Protein AF-A0A4Q2E1M5-F1 (afdb_monomer)

Radius of gyration: 21.63 Å; Cα contacts (8 Å, |Δi|>4): 68; chains: 1; bounding box: 74×36×40 Å

Structure (mmCIF, N/CA/C/O backbone):
data_AF-A0A4Q2E1M5-F1
#
_entry.id   AF-A0A4Q2E1M5-F1
#
loop_
_atom_site.group_PDB
_atom_site.id
_atom_site.type_symbol
_atom_site.label_atom_id
_atom_site.label_alt_id
_atom_site.label_comp_id
_atom_site.label_asym_id
_atom_site.label_entity_id
_atom_site.label_seq_id
_atom_site.pdbx_PDB_ins_code
_atom_site.Cartn_x
_atom_site.Cartn_y
_atom_site.Cartn_z
_atom_site.occupancy
_atom_site.B_iso_or_equiv
_atom_site.auth_seq_id
_atom_site.auth_comp_id
_atom_site.auth_asym_id
_atom_site.auth_atom_id
_atom_site.pdbx_PDB_model_num
ATOM 1 N N . MET A 1 1 ? 63.530 14.596 16.101 1.00 37.31 1 MET A N 1
ATOM 2 C CA . MET A 1 1 ? 62.570 15.696 15.880 1.00 37.31 1 MET A CA 1
ATOM 3 C C . MET A 1 1 ? 61.168 15.117 15.919 1.00 37.31 1 MET A C 1
ATOM 5 O O . MET A 1 1 ? 60.867 14.225 15.139 1.00 37.31 1 MET A O 1
ATOM 9 N N . GLN A 1 2 ? 60.394 15.554 16.913 1.00 37.47 2 GLN A N 1
ATOM 10 C CA . GLN A 1 2 ? 58.971 15.277 17.121 1.00 37.47 2 GLN A CA 1
ATOM 11 C C . GLN A 1 2 ? 58.116 15.997 16.069 1.00 37.47 2 GLN A C 1
ATOM 13 O O . GLN A 1 2 ? 58.539 17.023 15.543 1.00 37.47 2 GLN A O 1
ATOM 18 N N . GLY A 1 3 ? 56.909 15.489 15.811 1.00 36.47 3 GLY A N 1
ATOM 19 C CA . GLY A 1 3 ? 55.924 16.173 14.970 1.00 36.47 3 GLY A CA 1
ATOM 20 C C . GLY A 1 3 ? 54.727 15.306 14.587 1.00 36.47 3 GLY A C 1
ATOM 21 O O . GLY A 1 3 ? 54.402 15.191 13.415 1.00 36.47 3 GLY A O 1
ATOM 22 N N . GLN A 1 4 ? 54.106 14.650 15.568 1.00 43.75 4 GLN A N 1
ATOM 23 C CA . GLN A 1 4 ? 52.726 14.184 15.443 1.00 43.75 4 GLN A CA 1
ATOM 24 C C . GLN A 1 4 ? 51.821 15.406 15.614 1.00 43.75 4 GLN A C 1
ATOM 26 O O . GLN A 1 4 ? 51.744 15.922 16.725 1.00 43.75 4 GLN A O 1
ATOM 31 N N . SER A 1 5 ? 51.142 15.858 14.561 1.00 48.38 5 SER A N 1
ATOM 32 C CA . SER A 1 5 ? 49.926 16.664 14.704 1.00 48.38 5 SER A CA 1
ATOM 33 C C . SER A 1 5 ? 49.151 16.742 13.387 1.00 48.38 5 SER A C 1
ATOM 35 O O . SER A 1 5 ? 49.623 17.312 12.409 1.00 48.38 5 SER A O 1
ATOM 37 N N . GLU A 1 6 ? 47.925 16.223 13.465 1.00 43.22 6 GLU A N 1
ATOM 38 C CA . GLU A 1 6 ? 46.716 16.743 12.820 1.00 43.22 6 GLU A CA 1
ATOM 39 C C . GLU A 1 6 ? 46.214 16.109 11.505 1.00 43.22 6 GLU A C 1
ATOM 41 O O . GLU A 1 6 ? 46.888 16.019 10.486 1.00 43.22 6 GLU A O 1
ATOM 46 N N . PHE A 1 7 ? 44.928 15.732 11.579 1.00 36.28 7 PHE A N 1
ATOM 47 C CA . PHE A 1 7 ? 43.983 15.384 10.509 1.00 36.28 7 PHE A CA 1
ATOM 48 C C . PHE A 1 7 ? 43.875 13.942 9.988 1.00 36.28 7 PHE A C 1
ATOM 50 O O . PHE A 1 7 ? 43.486 13.729 8.844 1.00 36.28 7 PHE A O 1
ATOM 57 N N . PHE A 1 8 ? 44.017 12.934 10.856 1.00 34.31 8 PHE A N 1
ATOM 58 C CA . PHE A 1 8 ? 43.509 11.575 10.568 1.00 34.31 8 PHE A CA 1
ATOM 59 C C . PHE A 1 8 ? 42.132 11.239 11.177 1.00 34.31 8 PHE A C 1
ATOM 61 O O . PHE A 1 8 ? 41.817 10.077 11.429 1.00 34.31 8 PHE A O 1
ATOM 68 N N . THR A 1 9 ? 41.260 12.230 11.377 1.00 53.84 9 THR A N 1
ATOM 69 C CA . THR A 1 9 ? 39.931 12.009 11.976 1.00 53.84 9 THR A CA 1
ATOM 70 C C . THR A 1 9 ? 38.835 12.879 11.354 1.00 53.84 9 THR A C 1
ATOM 72 O O . THR A 1 9 ? 38.332 13.782 12.006 1.00 53.84 9 THR A O 1
ATOM 75 N N . GLN A 1 10 ? 38.360 12.550 10.141 1.00 36.19 10 GLN A N 1
ATOM 76 C CA . GLN A 1 10 ? 36.913 12.627 9.859 1.00 36.19 10 GLN A CA 1
ATOM 77 C C . GLN A 1 10 ? 36.457 11.770 8.661 1.00 36.19 10 GLN A C 1
ATOM 79 O O . GLN A 1 10 ? 36.506 12.168 7.506 1.00 36.19 10 GLN A O 1
ATOM 84 N N . ARG A 1 11 ? 35.969 10.572 8.998 1.00 37.47 11 ARG A N 1
ATOM 85 C CA . ARG A 1 11 ? 34.691 9.989 8.554 1.00 37.47 11 ARG A CA 1
ATOM 86 C C . ARG A 1 11 ? 34.230 10.230 7.104 1.00 37.47 11 ARG A C 1
ATOM 88 O O . ARG A 1 11 ? 33.638 11.246 6.762 1.00 37.47 11 ARG A O 1
ATOM 95 N N . SER A 1 12 ? 34.285 9.111 6.380 1.00 40.19 12 SER A N 1
ATOM 96 C CA . SER A 1 12 ? 33.209 8.564 5.543 1.00 40.19 12 SER A CA 1
ATOM 97 C C . SER A 1 12 ? 32.747 9.417 4.366 1.00 40.19 12 SER A C 1
ATOM 99 O O . SER A 1 12 ? 31.786 10.176 4.433 1.00 40.19 12 SER A O 1
ATOM 101 N N . TRP A 1 13 ? 33.397 9.146 3.243 1.00 46.59 13 TRP A N 1
ATOM 102 C CA . TRP A 1 13 ? 32.819 9.088 1.902 1.00 46.59 13 TRP A CA 1
ATOM 103 C C . TRP A 1 13 ? 31.415 8.419 1.905 1.00 46.59 13 TRP A C 1
ATOM 105 O O . TRP A 1 13 ? 3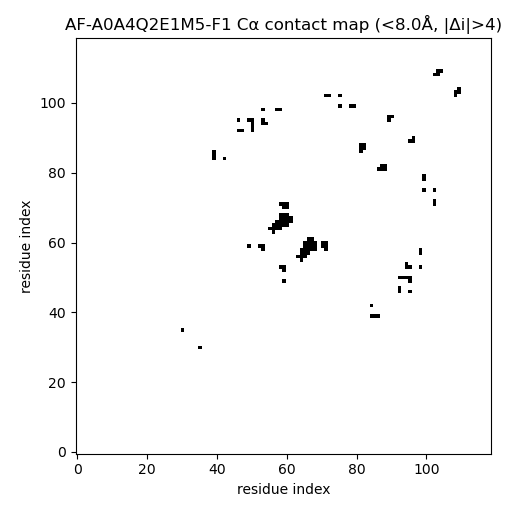1.309 7.262 2.310 1.00 46.59 13 TRP A O 1
ATOM 115 N N . PRO A 1 14 ? 30.337 9.117 1.473 1.00 50.72 14 PRO A N 1
ATOM 116 C CA . PRO A 1 14 ? 29.408 8.509 0.503 1.00 50.72 14 PRO A CA 1
ATOM 117 C C . PRO A 1 14 ? 28.884 9.495 -0.568 1.00 50.72 14 PRO A C 1
ATOM 119 O O . PRO A 1 14 ? 27.917 9.206 -1.267 1.00 50.72 14 PRO A O 1
ATOM 122 N N . ARG A 1 15 ? 29.498 10.675 -0.733 1.00 50.75 15 ARG A N 1
ATOM 123 C CA . ARG A 1 15 ? 28.997 11.723 -1.651 1.00 50.75 15 ARG A CA 1
ATOM 124 C C . ARG A 1 15 ? 29.208 11.403 -3.140 1.00 50.75 15 ARG A C 1
ATOM 126 O O . ARG A 1 15 ? 28.374 11.757 -3.965 1.00 50.75 15 ARG A O 1
ATOM 133 N N . TRP A 1 16 ? 30.283 10.692 -3.480 1.00 41.06 16 TRP A N 1
ATOM 134 C CA . TRP A 1 16 ? 30.623 10.360 -4.872 1.00 41.06 16 TRP A CA 1
ATOM 135 C C . TRP A 1 16 ? 29.788 9.212 -5.459 1.00 41.06 16 TRP A C 1
ATOM 137 O O . TRP A 1 16 ? 29.459 9.239 -6.642 1.00 41.06 16 TRP A O 1
ATOM 147 N N . LEU A 1 17 ? 29.374 8.245 -4.635 1.00 55.09 17 LEU A N 1
ATOM 148 C CA . LEU A 1 17 ? 28.528 7.129 -5.081 1.00 55.09 17 LEU A CA 1
ATOM 149 C C . LEU A 1 17 ? 27.097 7.581 -5.403 1.00 55.09 17 LEU A C 1
ATOM 151 O O . LEU A 1 17 ? 26.500 7.103 -6.363 1.00 55.09 17 LEU A O 1
ATOM 155 N N . ILE A 1 18 ? 26.574 8.554 -4.652 1.00 62.22 18 ILE A N 1
ATOM 156 C CA . ILE A 1 18 ? 25.244 9.130 -4.898 1.00 62.22 18 ILE A CA 1
ATOM 157 C C . ILE A 1 18 ? 25.233 9.946 -6.201 1.00 62.22 18 ILE A C 1
ATOM 159 O O . ILE A 1 18 ? 24.253 9.908 -6.944 1.00 62.22 18 ILE A O 1
ATOM 163 N N . TRP A 1 19 ? 26.332 10.636 -6.520 1.00 50.59 19 TRP A N 1
ATOM 164 C CA . TRP A 1 19 ? 26.454 11.407 -7.760 1.00 50.59 19 TRP A CA 1
ATOM 165 C C . TRP A 1 19 ? 26.521 10.509 -9.005 1.00 50.59 19 TRP A C 1
ATOM 167 O O . TRP A 1 19 ? 25.800 10.750 -9.972 1.00 50.59 19 TRP A O 1
ATOM 177 N N . LEU A 1 20 ? 27.300 9.421 -8.956 1.00 58.03 20 LEU A N 1
ATOM 178 C CA . LEU A 1 20 ? 27.353 8.442 -10.048 1.00 58.03 20 LEU A CA 1
ATOM 179 C C . LEU A 1 20 ? 25.990 7.765 -10.270 1.00 58.03 20 LEU A C 1
ATOM 181 O O . LEU A 1 20 ? 25.549 7.613 -11.406 1.00 58.03 20 LEU A O 1
ATOM 185 N N . TYR A 1 21 ? 25.293 7.411 -9.186 1.00 58.84 21 TYR A N 1
ATOM 186 C CA . TYR A 1 21 ? 23.971 6.786 -9.254 1.00 58.84 21 TYR A CA 1
ATOM 187 C C . TYR A 1 21 ? 22.926 7.691 -9.924 1.00 58.84 21 TYR A C 1
ATOM 189 O O . TYR A 1 21 ? 22.196 7.241 -10.805 1.00 58.84 21 TYR A O 1
ATOM 197 N N . LEU A 1 22 ? 22.881 8.979 -9.566 1.00 56.00 22 LEU A N 1
ATOM 198 C CA . LEU A 1 22 ? 21.956 9.938 -10.182 1.00 56.00 22 LEU A CA 1
ATOM 199 C C . LEU A 1 22 ? 22.267 10.192 -11.666 1.00 56.00 22 LEU A C 1
ATOM 201 O O . LEU A 1 22 ? 21.340 10.405 -12.447 1.00 56.00 22 LEU A O 1
ATOM 205 N N . HIS A 1 23 ? 23.543 10.144 -12.061 1.00 56.62 23 HIS A N 1
ATOM 206 C CA . HIS A 1 23 ? 23.966 10.307 -13.452 1.00 56.62 23 HIS A CA 1
ATOM 207 C C . HIS A 1 23 ? 23.553 9.108 -14.325 1.00 56.62 23 HIS A C 1
ATOM 209 O O . HIS A 1 23 ? 22.922 9.295 -15.362 1.00 56.62 23 HIS A O 1
ATOM 215 N N . PHE A 1 24 ? 23.813 7.873 -13.879 1.00 55.81 24 PHE A N 1
ATOM 216 C CA . PHE A 1 24 ? 23.436 6.670 -14.635 1.00 55.81 24 PHE A CA 1
ATOM 217 C C . PHE A 1 24 ? 21.922 6.455 -14.705 1.00 55.81 24 PHE A C 1
ATOM 219 O O . PHE A 1 24 ? 21.405 6.076 -15.752 1.00 55.81 24 PHE A O 1
ATOM 226 N N . ASN A 1 25 ? 21.186 6.731 -13.626 1.00 56.75 25 ASN A N 1
ATOM 227 C CA . ASN A 1 25 ? 19.757 6.419 -13.581 1.00 56.75 25 ASN A CA 1
ATOM 228 C C . ASN A 1 25 ? 18.886 7.400 -14.395 1.00 56.75 25 ASN A C 1
ATOM 230 O O . ASN A 1 25 ? 17.745 7.084 -14.715 1.00 56.75 25 ASN A O 1
ATOM 234 N N . ARG A 1 26 ? 19.405 8.594 -14.729 1.00 49.78 26 ARG A N 1
ATOM 235 C CA . ARG A 1 26 ? 18.659 9.634 -15.464 1.00 49.78 26 ARG A CA 1
ATOM 236 C C . ARG A 1 26 ? 19.006 9.719 -16.958 1.00 49.78 26 ARG A C 1
ATOM 238 O O . ARG A 1 26 ? 18.207 10.271 -17.705 1.00 49.78 26 ARG A O 1
ATOM 245 N N . TYR A 1 27 ? 20.148 9.172 -17.391 1.00 49.66 27 TYR A N 1
ATOM 246 C CA . TYR A 1 27 ? 20.654 9.290 -18.772 1.00 49.66 27 TYR A CA 1
ATOM 247 C C . TYR A 1 27 ? 20.911 7.952 -19.487 1.00 49.66 27 TYR A C 1
ATOM 249 O O . TYR A 1 27 ? 21.324 7.957 -20.645 1.00 49.66 27 TYR A O 1
ATOM 257 N N . ALA A 1 28 ? 20.683 6.803 -18.840 1.00 41.84 28 ALA A N 1
ATOM 258 C CA . ALA A 1 28 ? 20.859 5.508 -19.493 1.00 41.84 28 ALA A CA 1
ATOM 259 C C . ALA A 1 28 ? 19.717 5.231 -20.489 1.00 41.84 28 ALA A C 1
ATOM 261 O O . ALA A 1 28 ? 18.605 4.863 -20.114 1.00 41.84 28 ALA A O 1
ATOM 262 N N . SER A 1 29 ? 20.027 5.398 -21.773 1.00 48.50 29 SER A N 1
ATOM 263 C CA . SER A 1 29 ? 19.141 5.182 -22.923 1.00 48.50 29 SER A CA 1
ATOM 264 C C . SER A 1 29 ? 18.785 3.710 -23.181 1.00 48.50 29 SER A C 1
ATOM 266 O O . SER A 1 29 ? 17.886 3.429 -23.970 1.00 48.50 29 SER A O 1
ATOM 268 N N . GLU A 1 30 ? 19.459 2.763 -22.522 1.00 48.78 30 GLU A N 1
ATOM 269 C CA . GLU A 1 30 ? 19.202 1.329 -22.672 1.00 48.78 30 GLU A CA 1
ATOM 270 C C . GLU A 1 30 ? 18.468 0.761 -21.456 1.00 48.78 30 GLU A C 1
ATOM 272 O O . GLU A 1 30 ? 18.958 0.770 -20.323 1.00 48.78 30 GLU A O 1
ATOM 277 N N . LYS A 1 31 ? 17.264 0.232 -21.704 1.00 47.12 31 LYS A N 1
ATOM 278 C CA . LYS A 1 31 ? 16.465 -0.475 -20.703 1.00 47.12 31 LYS A CA 1
ATOM 279 C C . LYS A 1 31 ? 17.210 -1.737 -20.282 1.00 47.12 31 LYS A C 1
ATOM 281 O O . LYS A 1 31 ? 17.150 -2.733 -20.989 1.00 47.12 31 LYS A O 1
ATOM 286 N N . LEU A 1 32 ? 17.877 -1.707 -19.130 1.00 52.25 32 LEU A N 1
ATOM 287 C CA . LEU A 1 32 ? 18.458 -2.889 -18.488 1.00 52.25 32 LEU A CA 1
ATOM 288 C C . LEU A 1 32 ? 17.322 -3.801 -17.978 1.00 52.25 32 LEU A C 1
ATOM 290 O O . LEU A 1 32 ? 16.776 -3.549 -16.897 1.00 52.25 32 LEU A O 1
ATOM 294 N N . PRO A 1 33 ? 16.951 -4.878 -18.697 1.00 52.25 33 PRO A N 1
ATOM 295 C CA . PRO A 1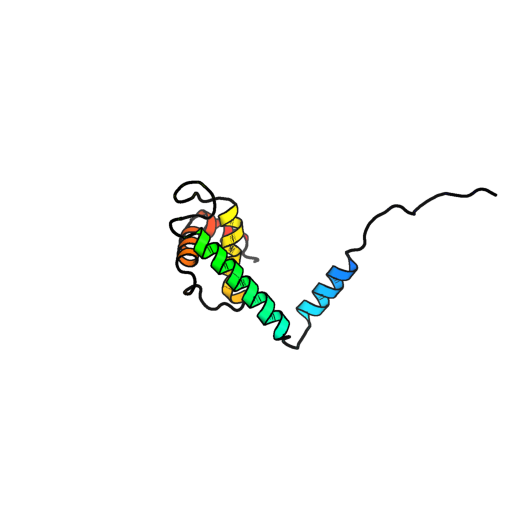 33 ? 15.727 -5.631 -18.409 1.00 52.25 33 PRO A CA 1
ATOM 296 C C . PRO A 1 33 ? 15.841 -6.420 -17.097 1.00 52.25 33 PRO A C 1
ATOM 298 O O . PRO A 1 33 ? 14.860 -6.622 -16.384 1.00 52.25 33 PRO A O 1
ATOM 301 N N . CYS A 1 34 ? 17.065 -6.826 -16.743 1.00 49.28 34 CYS A N 1
ATOM 302 C CA . CYS A 1 34 ? 17.371 -7.580 -15.528 1.00 49.28 34 CYS A CA 1
ATOM 303 C C . CYS A 1 34 ? 17.156 -6.748 -14.249 1.00 49.28 34 CYS A C 1
ATOM 305 O O . CYS A 1 34 ? 16.600 -7.248 -13.270 1.00 49.28 34 CYS A O 1
ATOM 307 N N . ALA A 1 35 ? 17.523 -5.459 -14.267 1.00 51.03 35 ALA A N 1
ATOM 308 C CA . ALA A 1 35 ? 17.308 -4.567 -13.129 1.00 51.03 35 ALA A CA 1
ATOM 309 C C . ALA A 1 35 ? 15.812 -4.279 -12.934 1.00 51.03 35 ALA A C 1
ATOM 311 O O . ALA A 1 35 ? 15.308 -4.389 -11.820 1.00 51.03 35 ALA A O 1
ATOM 312 N N . GLN A 1 36 ? 15.090 -4.001 -14.025 1.00 66.69 36 GLN A N 1
ATOM 313 C CA . GLN A 1 36 ? 13.647 -3.743 -13.986 1.00 66.69 36 GLN A CA 1
ATOM 314 C C . GLN A 1 36 ? 12.868 -4.944 -13.444 1.00 66.69 36 GLN A C 1
ATOM 316 O O . GLN A 1 36 ? 12.036 -4.774 -12.557 1.00 66.69 36 GLN A O 1
ATOM 321 N N . LYS A 1 37 ? 13.197 -6.162 -13.895 1.00 71.31 37 LYS A N 1
ATOM 322 C CA . LYS A 1 37 ? 12.550 -7.384 -13.408 1.00 71.31 37 LYS A CA 1
ATOM 323 C C . LYS A 1 37 ? 12.786 -7.618 -11.914 1.00 71.31 37 LYS A C 1
ATOM 325 O O . LYS A 1 37 ? 11.837 -7.885 -11.190 1.00 71.31 37 LYS A O 1
ATOM 330 N N . ARG A 1 38 ? 14.023 -7.453 -11.429 1.00 74.25 38 ARG A N 1
ATOM 331 C CA . ARG A 1 38 ? 14.344 -7.636 -10.003 1.00 74.25 38 ARG A CA 1
ATOM 332 C C . ARG A 1 38 ? 13.545 -6.689 -9.105 1.00 74.25 38 ARG A C 1
ATOM 334 O O . ARG A 1 38 ? 13.047 -7.111 -8.066 1.00 74.25 38 ARG A O 1
ATOM 341 N N . TYR A 1 39 ? 13.452 -5.414 -9.484 1.00 75.50 39 TYR A N 1
ATOM 342 C CA . TYR A 1 39 ? 12.697 -4.433 -8.703 1.00 75.50 39 TYR A CA 1
ATOM 343 C C . TYR A 1 39 ? 11.187 -4.655 -8.812 1.00 75.50 39 TYR A C 1
ATOM 345 O O . TYR A 1 39 ? 10.503 -4.528 -7.804 1.00 75.50 39 TYR A O 1
ATOM 353 N N . LEU A 1 40 ? 10.687 -5.069 -9.979 1.00 83.69 40 LEU A N 1
ATOM 354 C CA . LEU A 1 40 ? 9.286 -5.442 -10.164 1.00 83.69 40 LEU A CA 1
ATOM 355 C C . LEU A 1 40 ? 8.892 -6.633 -9.279 1.00 83.69 40 LEU A C 1
ATOM 357 O O . LEU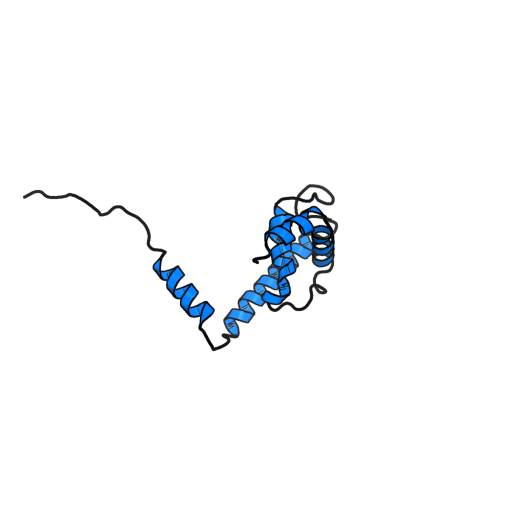 A 1 40 ? 7.891 -6.562 -8.569 1.00 83.69 40 LEU A O 1
ATOM 361 N N . ASP A 1 41 ? 9.692 -7.701 -9.284 1.00 86.44 41 ASP A N 1
ATOM 362 C CA . ASP A 1 41 ? 9.440 -8.902 -8.481 1.00 86.44 41 ASP A CA 1
ATOM 363 C C . ASP A 1 41 ? 9.424 -8.566 -6.979 1.00 86.44 41 ASP A C 1
ATOM 365 O O . ASP A 1 41 ? 8.557 -9.030 -6.236 1.00 86.44 41 ASP A O 1
ATOM 369 N N . GLU A 1 42 ? 10.328 -7.690 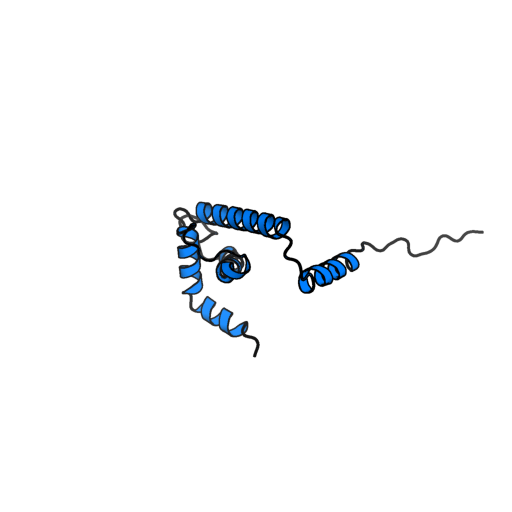-6.530 1.00 89.25 42 GLU A N 1
ATOM 370 C CA . GLU A 1 42 ? 10.347 -7.219 -5.144 1.00 89.25 42 GLU A CA 1
ATOM 371 C C . GLU A 1 42 ? 9.136 -6.333 -4.810 1.00 89.25 42 GLU A C 1
ATOM 373 O O . GLU A 1 42 ? 8.544 -6.491 -3.742 1.00 89.25 42 GLU A O 1
ATOM 378 N N . THR A 1 43 ? 8.698 -5.449 -5.715 1.00 88.44 43 THR A N 1
ATOM 379 C CA . THR A 1 43 ? 7.464 -4.668 -5.519 1.00 88.44 43 THR A CA 1
ATOM 380 C C . THR A 1 43 ? 6.250 -5.584 -5.382 1.00 88.44 43 THR A C 1
ATOM 382 O O . THR A 1 43 ? 5.463 -5.409 -4.450 1.00 88.44 43 THR A O 1
ATOM 385 N N . LYS A 1 44 ? 6.130 -6.611 -6.233 1.00 89.38 44 LYS A N 1
ATOM 386 C CA . LYS A 1 44 ? 5.062 -7.618 -6.127 1.00 89.38 44 LYS A CA 1
ATOM 387 C C . LYS A 1 44 ? 5.115 -8.365 -4.795 1.00 89.38 44 LYS A C 1
ATOM 389 O O . LYS A 1 44 ? 4.080 -8.563 -4.159 1.00 89.38 44 LYS A O 1
ATOM 394 N N . ARG A 1 45 ? 6.313 -8.727 -4.323 1.00 93.00 45 ARG A N 1
ATOM 395 C CA . ARG A 1 45 ? 6.505 -9.360 -3.008 1.00 93.00 45 ARG A CA 1
ATOM 396 C C . ARG A 1 45 ? 6.033 -8.456 -1.865 1.00 93.00 45 ARG A C 1
ATOM 398 O O . ARG A 1 45 ? 5.371 -8.933 -0.943 1.00 93.00 45 ARG A O 1
ATOM 405 N N . LEU A 1 46 ? 6.351 -7.160 -1.920 1.00 92.06 46 LEU A N 1
ATOM 406 C CA . LEU A 1 46 ? 5.903 -6.179 -0.928 1.00 92.06 46 LEU A CA 1
ATOM 407 C C . LEU A 1 46 ? 4.381 -5.998 -0.953 1.00 92.06 46 LEU A C 1
ATOM 409 O O . LEU A 1 46 ? 3.762 -5.975 0.109 1.00 92.06 46 LEU A O 1
ATOM 413 N N . TYR A 1 47 ? 3.766 -5.928 -2.135 1.00 92.94 47 TYR A N 1
ATOM 414 C CA . TYR A 1 47 ? 2.308 -5.840 -2.259 1.00 92.94 47 TYR A CA 1
ATOM 415 C C . TYR A 1 47 ? 1.622 -7.099 -1.725 1.00 92.94 47 TYR A C 1
ATOM 417 O O . TYR A 1 47 ? 0.662 -6.985 -0.968 1.00 92.94 47 TYR A O 1
ATOM 425 N N . GLY A 1 48 ? 2.182 -8.285 -1.981 1.00 93.00 48 GLY A N 1
ATOM 426 C CA . GLY A 1 48 ? 1.712 -9.534 -1.377 1.00 93.00 48 GLY A CA 1
ATOM 427 C C . GLY A 1 48 ? 1.784 -9.525 0.155 1.00 93.00 48 GLY A C 1
ATOM 428 O O . GLY A 1 48 ? 0.846 -9.950 0.827 1.00 93.00 48 GLY A O 1
ATOM 429 N N . ALA A 1 49 ? 2.858 -8.982 0.736 1.00 94.94 49 ALA A N 1
ATOM 430 C CA . ALA A 1 49 ? 2.960 -8.838 2.189 1.00 94.94 49 ALA A CA 1
ATOM 431 C C . ALA A 1 49 ? 1.897 -7.878 2.760 1.00 94.94 49 ALA A C 1
ATOM 433 O O . ALA A 1 49 ? 1.334 -8.143 3.825 1.00 94.94 49 ALA A O 1
ATOM 434 N N . LEU A 1 50 ? 1.603 -6.780 2.055 1.00 93.06 50 LEU A N 1
ATOM 435 C CA . LEU A 1 50 ? 0.558 -5.830 2.446 1.00 93.06 50 LEU A CA 1
ATOM 436 C C . LEU A 1 50 ? -0.848 -6.430 2.314 1.00 93.06 50 LEU A C 1
ATOM 438 O O . LEU A 1 50 ? -1.669 -6.238 3.206 1.00 93.06 50 LEU A O 1
ATOM 442 N N . GLU A 1 51 ? -1.107 -7.195 1.259 1.00 95.06 51 GLU A N 1
ATOM 443 C CA . GLU A 1 51 ? -2.367 -7.911 1.038 1.00 95.06 51 GLU A CA 1
ATOM 444 C C . GLU A 1 51 ? -2.671 -8.890 2.180 1.00 95.06 51 GLU A C 1
ATOM 446 O O . GLU A 1 51 ? -3.743 -8.846 2.789 1.00 95.06 51 GLU A O 1
ATOM 451 N N . ILE A 1 52 ? -1.685 -9.713 2.552 1.00 94.19 52 ILE A N 1
ATOM 452 C CA . ILE A 1 52 ? -1.796 -10.631 3.695 1.00 94.19 52 ILE A CA 1
ATOM 453 C C . ILE A 1 52 ? -2.038 -9.840 4.981 1.00 94.19 52 ILE A C 1
ATOM 455 O O . ILE A 1 52 ? -2.886 -10.198 5.800 1.00 94.19 52 ILE A O 1
ATOM 459 N N . ARG A 1 53 ? -1.318 -8.729 5.170 1.00 92.25 53 ARG A N 1
ATOM 460 C CA . ARG A 1 53 ? -1.479 -7.888 6.356 1.00 92.25 53 ARG A CA 1
ATOM 461 C C . ARG A 1 53 ? -2.882 -7.288 6.457 1.00 92.25 53 ARG A C 1
ATOM 463 O O . ARG A 1 53 ? -3.381 -7.145 7.571 1.00 92.25 53 ARG A O 1
ATOM 470 N N . LEU A 1 54 ? -3.494 -6.939 5.330 1.00 92.38 54 LEU A N 1
ATOM 471 C CA . LEU A 1 54 ? -4.830 -6.351 5.251 1.00 92.38 54 LEU A CA 1
ATOM 472 C C . LEU A 1 54 ? -5.954 -7.397 5.244 1.00 92.38 54 LEU A C 1
ATOM 474 O O . LEU A 1 54 ? -7.127 -7.036 5.277 1.00 92.38 54 LEU A O 1
ATOM 478 N N . THR A 1 55 ? -5.630 -8.690 5.287 1.00 92.81 55 THR A N 1
ATOM 479 C CA . THR A 1 55 ? -6.640 -9.747 5.392 1.00 92.81 55 THR A CA 1
ATOM 480 C C . THR A 1 55 ? -7.414 -9.613 6.708 1.00 92.81 55 THR A C 1
ATOM 482 O O . THR A 1 55 ? -6.853 -9.717 7.801 1.00 92.81 55 THR A O 1
ATOM 485 N N . GLY A 1 56 ? -8.719 -9.342 6.603 1.00 88.44 56 GLY A N 1
ATOM 486 C CA . GLY A 1 56 ? -9.594 -9.103 7.757 1.00 88.44 56 GLY A CA 1
ATOM 487 C C . GLY A 1 56 ? -9.333 -7.779 8.490 1.00 88.44 56 GLY A C 1
ATOM 488 O O . GLY A 1 56 ? -9.824 -7.594 9.606 1.00 88.44 56 GLY A O 1
ATOM 489 N N . ARG A 1 57 ? -8.562 -6.860 7.891 1.00 91.56 57 ARG A N 1
ATOM 490 C CA . ARG A 1 57 ? -8.224 -5.553 8.467 1.00 91.56 57 ARG A CA 1
ATOM 491 C C . ARG A 1 57 ? -8.551 -4.417 7.506 1.00 91.56 57 ARG A C 1
ATOM 493 O O . ARG A 1 57 ? -8.459 -4.534 6.291 1.00 91.56 57 ARG A O 1
ATOM 500 N N . GLU A 1 58 ? -8.905 -3.279 8.078 1.00 88.75 58 GLU A N 1
ATOM 501 C CA . GLU A 1 58 ? -9.181 -2.048 7.350 1.00 88.75 58 GLU A CA 1
ATOM 502 C C . GLU A 1 58 ? -7.910 -1.204 7.158 1.00 88.75 58 GLU A C 1
ATOM 504 O O . GLU A 1 58 ? -7.772 -0.582 6.101 1.00 88.75 58 GLU A O 1
ATOM 509 N N . TYR A 1 59 ? -6.980 -1.240 8.128 1.00 87.94 59 TYR A N 1
ATOM 510 C CA . TYR A 1 59 ? -5.731 -0.458 8.161 1.00 87.94 59 TYR A CA 1
ATOM 511 C C . TYR A 1 59 ? -4.518 -1.273 8.646 1.00 87.94 59 TYR A C 1
ATOM 513 O O . TYR A 1 59 ? -4.658 -2.290 9.333 1.00 87.94 59 TYR A O 1
ATOM 521 N N . LEU A 1 60 ? -3.308 -0.810 8.314 1.00 87.19 60 LEU A N 1
ATOM 522 C CA . LEU A 1 60 ? -2.053 -1.546 8.530 1.00 87.19 60 LEU A CA 1
ATOM 523 C C . LEU A 1 60 ? -1.653 -1.667 10.008 1.00 87.19 60 LEU A C 1
ATOM 525 O O . LEU A 1 60 ? -1.091 -2.692 10.426 1.00 87.19 60 LEU A O 1
ATOM 529 N N . ALA A 1 61 ? -1.931 -0.638 10.808 1.00 87.88 61 ALA A N 1
ATOM 530 C CA . ALA A 1 61 ? -1.574 -0.582 12.224 1.00 87.88 61 ALA A CA 1
ATOM 531 C C . ALA A 1 61 ? -2.805 -0.666 13.134 1.00 87.88 61 ALA A C 1
ATOM 533 O O . ALA A 1 61 ? -3.926 -0.420 12.710 1.00 87.88 61 ALA A O 1
ATOM 534 N N . GLY A 1 62 ? -2.592 -0.991 14.410 1.00 83.12 62 GLY A N 1
ATOM 535 C CA . GLY A 1 62 ? -3.656 -1.100 15.412 1.00 83.12 62 GLY A CA 1
ATOM 536 C C . GLY A 1 62 ? -4.168 -2.526 15.644 1.00 83.12 62 GLY A C 1
ATOM 537 O O . GLY A 1 62 ? -3.803 -3.483 14.951 1.00 83.12 62 GLY A O 1
ATOM 538 N N . THR A 1 63 ? -4.989 -2.663 16.683 1.00 83.56 63 THR A N 1
ATOM 539 C CA . THR A 1 63 ? -5.626 -3.919 17.102 1.00 83.56 63 THR A CA 1
ATOM 540 C C . THR A 1 63 ? -6.965 -4.129 16.386 1.00 83.56 63 THR A C 1
ATOM 542 O O . THR A 1 63 ? -7.538 -3.194 15.823 1.00 83.56 63 THR A O 1
ATOM 545 N N . GLY A 1 64 ? -7.455 -5.373 16.358 1.00 88.56 64 GLY A N 1
ATOM 546 C CA . GLY A 1 64 ? -8.694 -5.731 15.657 1.00 88.56 64 GLY A CA 1
ATOM 547 C C . GLY A 1 64 ? -8.620 -5.422 14.160 1.00 88.56 64 GLY A C 1
ATOM 548 O O . GLY A 1 64 ? -7.673 -5.831 13.487 1.00 88.56 64 GLY A O 1
ATOM 549 N N . LYS A 1 65 ? -9.593 -4.650 13.664 1.00 84.56 65 LYS A N 1
ATOM 550 C CA . LYS A 1 65 ? -9.656 -4.196 12.267 1.00 84.56 65 LYS A CA 1
ATOM 551 C C . LYS A 1 65 ? -8.567 -3.180 11.889 1.00 84.56 65 LYS A C 1
ATOM 553 O O . LYS A 1 65 ? -8.433 -2.844 10.720 1.00 84.56 65 LYS A O 1
ATOM 558 N N . GLY A 1 66 ? -7.757 -2.721 12.837 1.00 85.56 66 GLY A N 1
ATOM 559 C CA . GLY A 1 66 ? -6.750 -1.694 12.595 1.00 85.56 66 GLY A CA 1
ATOM 560 C C . GLY A 1 66 ? -7.328 -0.280 12.665 1.00 85.56 66 GLY A C 1
ATOM 561 O O . GLY A 1 66 ? -8.536 -0.062 12.613 1.00 85.56 66 GLY A O 1
ATOM 562 N N . LYS A 1 67 ? -6.441 0.696 12.829 1.00 88.25 67 LYS A N 1
ATOM 563 C CA . LYS A 1 67 ? -6.737 2.123 12.930 1.00 88.25 67 LYS A CA 1
ATOM 564 C C . LYS A 1 67 ? -5.834 2.873 11.962 1.00 88.25 67 LYS A C 1
ATOM 566 O O . LYS A 1 67 ? -4.629 2.622 11.941 1.00 88.25 67 LYS A O 1
ATOM 571 N N . TYR A 1 68 ? -6.412 3.821 11.225 1.00 85.62 68 TYR A N 1
ATOM 572 C CA . TYR A 1 68 ? -5.652 4.695 10.337 1.00 85.62 68 TYR A CA 1
ATOM 573 C C . TYR A 1 68 ? -4.524 5.383 11.106 1.00 85.62 68 TYR A C 1
ATOM 575 O O . TYR A 1 68 ? -4.749 6.011 12.147 1.00 85.62 68 TYR A O 1
ATOM 583 N N . SER A 1 69 ? -3.308 5.229 10.603 1.00 87.38 69 SER A N 1
ATOM 584 C CA . SER A 1 69 ? -2.093 5.608 11.307 1.00 87.38 69 SER A CA 1
ATOM 585 C C . SER A 1 69 ? -1.045 6.177 10.357 1.00 87.38 69 SER A C 1
ATOM 587 O O . SER A 1 69 ? -1.202 6.191 9.136 1.00 87.38 69 SER A O 1
ATOM 589 N N . LEU A 1 70 ? 0.091 6.588 10.923 1.00 85.25 70 LEU A N 1
ATOM 590 C CA . LEU A 1 70 ? 1.246 7.011 10.138 1.00 85.25 70 LEU A CA 1
ATOM 591 C C . LEU A 1 70 ? 1.759 5.911 9.188 1.00 85.25 70 LEU A C 1
ATOM 593 O O . LEU A 1 70 ? 2.349 6.236 8.161 1.00 85.25 70 LEU A O 1
ATOM 597 N N . ALA A 1 71 ? 1.532 4.629 9.501 1.00 87.94 71 ALA A N 1
ATOM 598 C CA . ALA A 1 71 ? 1.910 3.530 8.613 1.00 87.94 71 ALA A CA 1
ATOM 599 C C . ALA A 1 71 ? 1.126 3.584 7.292 1.00 87.94 71 ALA A C 1
ATOM 601 O O . ALA A 1 71 ? 1.712 3.436 6.222 1.00 87.94 71 ALA A O 1
ATOM 602 N N . ASP A 1 72 ? -0.172 3.871 7.361 1.00 87.88 72 ASP A N 1
ATOM 603 C CA . ASP A 1 72 ? -1.061 4.000 6.205 1.00 87.88 72 ASP A CA 1
ATOM 604 C C . ASP A 1 72 ? -0.705 5.242 5.373 1.00 87.88 72 ASP A C 1
ATOM 606 O O . ASP A 1 72 ? -0.530 5.146 4.159 1.00 87.88 72 ASP A O 1
ATOM 610 N N . ILE A 1 73 ? -0.475 6.382 6.041 1.00 86.44 73 ILE A N 1
ATOM 611 C CA . ILE A 1 73 ? -0.062 7.649 5.406 1.00 86.44 73 ILE A CA 1
ATOM 612 C C . ILE A 1 73 ? 1.250 7.487 4.634 1.00 86.44 73 ILE A C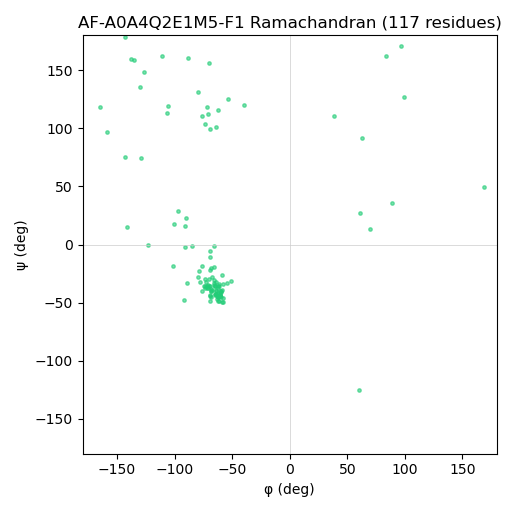 1
ATOM 614 O O . ILE A 1 73 ? 1.409 8.060 3.563 1.00 86.44 73 ILE A O 1
ATOM 618 N N . LYS A 1 74 ? 2.206 6.720 5.170 1.00 85.88 74 LYS A N 1
ATOM 619 C CA . LYS A 1 74 ? 3.501 6.504 4.516 1.00 85.88 74 LYS A CA 1
ATOM 620 C C . LYS A 1 74 ? 3.448 5.463 3.409 1.00 85.88 74 LYS A C 1
ATOM 622 O O . LYS A 1 74 ? 4.270 5.542 2.512 1.00 85.88 74 LYS A O 1
ATOM 627 N N . THR A 1 75 ? 2.536 4.497 3.475 1.00 89.56 75 THR A N 1
ATOM 628 C CA . THR A 1 75 ? 2.518 3.358 2.544 1.00 89.56 75 THR A CA 1
ATOM 629 C C . THR A 1 75 ? 1.641 3.641 1.330 1.00 89.56 75 THR A C 1
ATOM 631 O O . THR A 1 75 ? 2.076 3.453 0.196 1.00 89.56 75 THR A O 1
ATOM 634 N N . P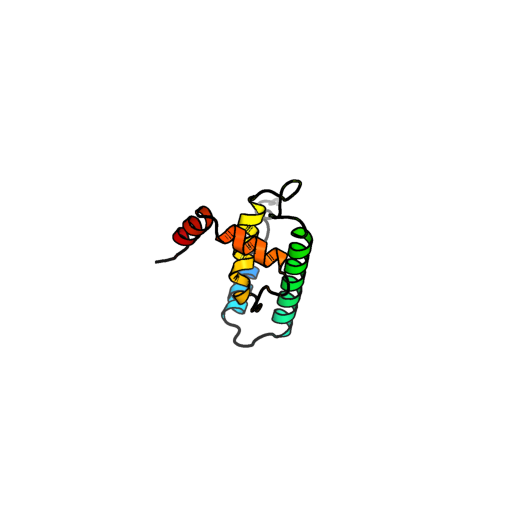HE A 1 76 ? 0.420 4.137 1.540 1.00 87.88 76 PHE A N 1
ATOM 635 C CA . PHE A 1 76 ? -0.562 4.272 0.466 1.00 87.88 76 PHE A CA 1
ATOM 636 C C . PHE A 1 76 ? -0.181 5.247 -0.660 1.00 87.88 76 PHE A C 1
ATOM 638 O O . PHE A 1 76 ? -0.508 4.933 -1.801 1.00 87.88 76 PHE A O 1
ATOM 645 N N . PRO A 1 77 ? 0.563 6.351 -0.444 1.00 86.69 77 PRO A N 1
ATOM 646 C CA . PRO A 1 77 ? 1.051 7.177 -1.550 1.00 86.69 77 PRO A CA 1
ATOM 647 C C . PRO A 1 77 ? 1.989 6.436 -2.513 1.00 86.69 77 PRO A C 1
ATOM 649 O O . PRO A 1 77 ? 1.907 6.663 -3.715 1.00 86.69 77 PRO A O 1
ATOM 652 N N . TRP A 1 78 ? 2.827 5.516 -2.013 1.00 86.00 78 TRP A N 1
ATOM 653 C CA . TRP A 1 78 ? 3.682 4.670 -2.862 1.00 86.00 78 TRP A CA 1
ATOM 654 C C . TRP A 1 78 ? 2.893 3.580 -3.587 1.00 86.00 78 TRP A C 1
ATOM 656 O O . TRP A 1 78 ? 3.267 3.169 -4.680 1.00 86.00 78 TRP A O 1
ATOM 666 N N . VAL A 1 79 ? 1.797 3.104 -2.990 1.00 87.38 79 VAL A N 1
ATOM 667 C CA . VAL A 1 79 ? 0.884 2.165 -3.656 1.00 87.38 79 VAL A CA 1
ATOM 668 C C . VAL A 1 79 ? 0.061 2.895 -4.719 1.00 87.38 79 VAL A C 1
ATOM 670 O O . VAL A 1 79 ? -0.120 2.362 -5.800 1.00 87.38 79 VAL A O 1
ATOM 673 N N . LYS A 1 80 ? -0.366 4.143 -4.481 1.00 86.38 80 LYS A N 1
ATOM 674 C CA . LYS A 1 80 ? -1.084 4.976 -5.464 1.00 86.38 80 LYS A CA 1
ATOM 675 C C . LYS A 1 80 ? -0.279 5.186 -6.748 1.00 86.38 80 LYS A C 1
ATOM 677 O O . LYS A 1 80 ? -0.854 5.261 -7.826 1.00 86.38 80 LYS A O 1
ATOM 682 N N . THR A 1 81 ? 1.043 5.269 -6.643 1.00 83.81 81 THR A N 1
ATOM 683 C CA . THR A 1 81 ? 1.957 5.446 -7.777 1.00 83.81 81 THR A CA 1
ATOM 684 C C . THR A 1 81 ? 2.432 4.118 -8.386 1.00 83.81 81 THR A C 1
ATOM 686 O O . THR A 1 81 ? 3.450 4.100 -9.076 1.00 83.81 81 THR A O 1
ATOM 689 N N . HIS A 1 82 ? 1.690 3.016 -8.198 1.00 81.94 82 HIS A N 1
ATOM 690 C CA . HIS A 1 82 ? 2.030 1.672 -8.697 1.00 81.94 82 HIS A CA 1
ATOM 691 C C . HIS A 1 82 ? 2.367 1.615 -10.200 1.00 81.94 82 HIS A C 1
ATOM 693 O O . HIS A 1 82 ? 3.236 0.845 -10.608 1.00 81.94 82 HIS A O 1
ATOM 699 N N . GLN A 1 83 ? 1.762 2.478 -11.022 1.00 78.12 83 GLN A N 1
ATOM 700 C CA . GLN A 1 83 ? 2.051 2.567 -12.460 1.00 78.12 83 GLN A CA 1
ATOM 701 C C . GLN A 1 83 ? 3.512 2.949 -12.747 1.00 78.12 83 GLN A C 1
ATOM 703 O O . GLN A 1 83 ? 4.116 2.432 -13.685 1.00 78.12 83 GLN A O 1
ATOM 708 N N . HIS A 1 84 ? 4.130 3.777 -11.897 1.00 74.06 84 HIS A N 1
ATOM 709 C CA . HIS A 1 84 ? 5.555 4.110 -12.005 1.00 74.06 84 HIS A CA 1
ATOM 710 C C . HIS A 1 84 ? 6.465 2.915 -11.685 1.00 74.06 84 HIS A C 1
ATOM 712 O O . HIS A 1 84 ? 7.619 2.891 -12.109 1.00 74.06 84 HIS A O 1
ATOM 718 N N . ALA A 1 85 ? 5.946 1.911 -10.974 1.00 71.56 85 ALA A N 1
ATOM 719 C CA . ALA A 1 85 ? 6.617 0.643 -10.705 1.00 71.56 85 ALA A CA 1
ATOM 720 C C . ALA A 1 85 ? 6.306 -0.435 -11.764 1.00 71.56 85 ALA A C 1
ATOM 722 O O . ALA A 1 85 ? 6.563 -1.611 -11.523 1.00 71.56 85 ALA A O 1
ATOM 723 N N . CYS A 1 86 ? 5.775 -0.050 -12.935 1.00 76.38 86 CYS A N 1
ATOM 724 C CA . CYS A 1 86 ? 5.378 -0.961 -14.019 1.00 76.38 86 CYS A CA 1
ATOM 725 C C . CYS A 1 86 ? 4.280 -1.969 -13.618 1.00 76.38 86 CYS A C 1
ATOM 727 O O . CYS A 1 86 ? 4.202 -3.059 -14.182 1.00 76.38 86 CYS A O 1
ATOM 729 N N . ILE A 1 87 ? 3.434 -1.613 -12.647 1.00 80.19 87 ILE A N 1
ATOM 730 C CA . ILE A 1 87 ? 2.246 -2.382 -12.261 1.00 80.19 87 ILE A CA 1
ATOM 731 C C . ILE A 1 87 ? 1.022 -1.621 -12.766 1.00 80.19 87 ILE A C 1
ATOM 733 O O . ILE A 1 87 ? 0.743 -0.518 -12.299 1.00 80.19 87 ILE A O 1
ATOM 737 N N . GLU A 1 88 ? 0.298 -2.185 -13.730 1.00 78.88 88 GLU A N 1
ATOM 738 C CA . GLU A 1 88 ? -0.829 -1.496 -14.374 1.00 78.88 88 GLU A CA 1
ATOM 739 C C . GLU A 1 88 ? -2.081 -1.463 -13.496 1.00 78.88 88 GLU A C 1
ATOM 741 O O . GLU A 1 88 ? -2.738 -0.424 -13.414 1.00 78.88 88 GLU A O 1
ATOM 746 N N . THR A 1 89 ? -2.382 -2.563 -12.797 1.00 85.75 89 THR A N 1
ATOM 747 C CA . THR A 1 89 ? -3.550 -2.676 -11.914 1.00 85.75 89 THR A CA 1
ATOM 748 C C . THR A 1 89 ? -3.193 -3.322 -10.576 1.00 85.75 89 THR A C 1
ATOM 750 O O . THR A 1 89 ? -2.184 -4.013 -10.438 1.00 85.75 89 THR A O 1
ATOM 753 N N . LEU A 1 90 ? -4.034 -3.079 -9.566 1.00 88.06 90 LEU A N 1
ATOM 754 C CA . LEU A 1 90 ? -3.929 -3.685 -8.232 1.00 88.06 90 LEU A CA 1
ATOM 755 C C . LEU A 1 90 ? -4.909 -4.854 -8.046 1.00 88.06 90 LEU A C 1
ATOM 757 O O . LEU A 1 90 ? -5.201 -5.231 -6.916 1.00 88.06 90 LEU A O 1
ATOM 761 N N . ASP A 1 91 ? -5.448 -5.415 -9.131 1.00 90.06 91 ASP A N 1
ATOM 762 C CA . ASP A 1 91 ? -6.510 -6.429 -9.048 1.00 90.06 91 ASP A CA 1
ATOM 763 C C . ASP A 1 91 ? -6.012 -7.765 -8.470 1.00 90.06 91 ASP A C 1
ATOM 765 O O . ASP A 1 91 ? -6.796 -8.514 -7.893 1.00 90.06 91 ASP A O 1
ATOM 769 N N . GLU A 1 92 ? -4.700 -8.026 -8.542 1.00 90.12 92 GLU A N 1
ATOM 770 C CA . GLU A 1 92 ? -4.042 -9.146 -7.849 1.00 90.12 92 GLU A CA 1
ATOM 771 C C . GLU A 1 92 ? -4.080 -9.003 -6.309 1.00 90.12 92 GLU A C 1
ATOM 773 O O . GLU A 1 92 ? -3.926 -9.997 -5.599 1.00 90.12 92 GLU A O 1
ATOM 778 N N . TRP A 1 93 ? -4.307 -7.791 -5.780 1.00 94.19 93 TRP A N 1
ATOM 779 C CA . TRP A 1 93 ? -4.306 -7.478 -4.343 1.00 94.19 93 TRP A CA 1
ATOM 780 C C . TRP A 1 93 ? -5.582 -6.717 -3.930 1.00 94.19 93 TRP A C 1
ATOM 782 O O . TRP A 1 93 ? -5.553 -5.499 -3.706 1.00 94.19 93 TRP A O 1
ATOM 792 N N . PRO A 1 94 ? -6.734 -7.407 -3.840 1.00 93.69 94 PRO A N 1
ATOM 793 C CA . PRO A 1 94 ? -8.025 -6.769 -3.597 1.00 93.69 94 PRO A CA 1
ATOM 794 C C . PRO A 1 94 ? -8.126 -6.089 -2.223 1.00 93.69 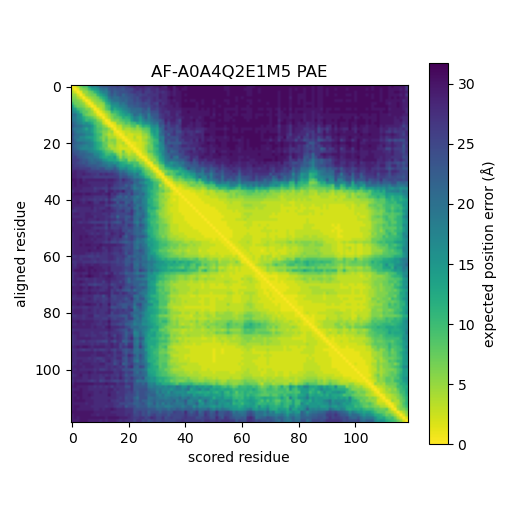94 PRO A C 1
ATOM 796 O O . PRO A 1 94 ? -8.734 -5.019 -2.121 1.00 93.69 94 PRO A O 1
ATOM 799 N N . ASN A 1 95 ? -7.523 -6.645 -1.166 1.00 92.88 95 ASN A N 1
ATOM 800 C CA . ASN A 1 95 ? -7.550 -6.012 0.157 1.00 92.88 95 ASN A CA 1
ATOM 801 C C . ASN A 1 95 ? -6.671 -4.753 0.192 1.00 92.88 95 ASN A C 1
ATOM 803 O O . ASN A 1 95 ? -7.052 -3.751 0.806 1.00 92.88 95 ASN A O 1
ATOM 807 N N . LEU A 1 96 ? -5.525 -4.778 -0.494 1.00 92.06 96 LEU A N 1
ATOM 808 C CA . LEU A 1 96 ? -4.655 -3.619 -0.676 1.00 92.06 96 LEU A CA 1
ATOM 809 C C . LEU A 1 96 ? -5.356 -2.506 -1.456 1.00 92.06 96 LEU A C 1
ATOM 811 O O . LEU A 1 96 ? -5.333 -1.354 -1.018 1.00 92.06 96 LEU A O 1
ATOM 815 N N . LYS A 1 97 ? -6.018 -2.852 -2.565 1.00 91.56 97 LYS A N 1
ATOM 816 C CA . LYS A 1 97 ? -6.811 -1.919 -3.373 1.00 91.56 97 LYS A CA 1
ATOM 817 C C . LYS A 1 97 ? -7.915 -1.264 -2.540 1.00 91.56 97 LYS A C 1
ATOM 819 O O . LYS A 1 97 ? -7.979 -0.039 -2.472 1.00 91.56 97 LYS A O 1
ATOM 824 N N . ALA A 1 98 ? -8.699 -2.057 -1.808 1.00 91.12 98 ALA A N 1
ATOM 825 C CA . ALA A 1 98 ? -9.747 -1.537 -0.930 1.00 91.12 98 ALA A CA 1
ATOM 826 C C . ALA A 1 98 ? -9.186 -0.649 0.200 1.00 91.12 98 ALA A C 1
ATOM 828 O O . ALA A 1 98 ? -9.791 0.357 0.572 1.00 91.12 98 ALA A O 1
ATOM 829 N N . GLY A 1 99 ? -8.023 -1.001 0.758 1.00 89.38 99 GLY A N 1
ATOM 830 C CA . GLY A 1 99 ? -7.322 -0.182 1.751 1.00 89.38 99 GLY A CA 1
ATOM 831 C C . GLY A 1 99 ? -6.876 1.171 1.196 1.00 89.38 99 GLY A C 1
ATOM 832 O O . GLY A 1 99 ? -7.091 2.200 1.842 1.00 89.38 99 GLY A O 1
ATOM 833 N N . LEU A 1 100 ? -6.318 1.176 -0.018 1.00 89.19 100 LEU A N 1
ATOM 834 C CA . LEU A 1 100 ? -5.921 2.387 -0.730 1.00 89.19 100 LEU A CA 1
ATOM 835 C C . LEU A 1 100 ? -7.128 3.288 -1.015 1.00 89.19 100 LEU A C 1
ATOM 837 O O . LEU A 1 100 ? -7.079 4.476 -0.704 1.00 89.19 100 LEU A O 1
ATOM 841 N N . GLU A 1 101 ? -8.213 2.737 -1.557 1.00 89.06 101 GLU A N 1
ATOM 842 C CA . GLU A 1 101 ? -9.440 3.486 -1.860 1.00 89.06 101 GLU A CA 1
ATOM 843 C C . GLU A 1 101 ? -10.015 4.146 -0.601 1.00 89.06 101 GLU A C 1
ATOM 845 O O . GLU A 1 101 ? -10.287 5.347 -0.601 1.00 89.06 101 GLU A O 1
ATOM 850 N N . ARG A 1 102 ? -10.092 3.407 0.516 1.00 88.81 102 ARG A N 1
ATOM 851 C CA . ARG A 1 102 ? -10.502 3.965 1.815 1.00 88.81 102 ARG A CA 1
ATOM 852 C C . ARG A 1 102 ? -9.590 5.094 2.285 1.00 88.81 102 ARG A C 1
ATOM 854 O O . ARG A 1 102 ? -10.077 6.066 2.855 1.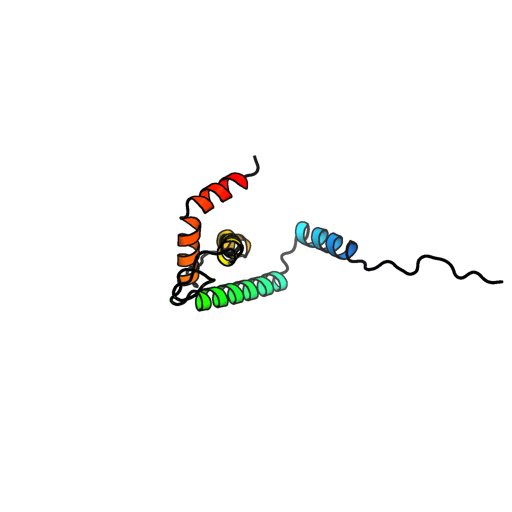00 88.81 102 ARG A O 1
ATOM 861 N N . ALA A 1 103 ? -8.278 4.969 2.095 1.00 85.62 103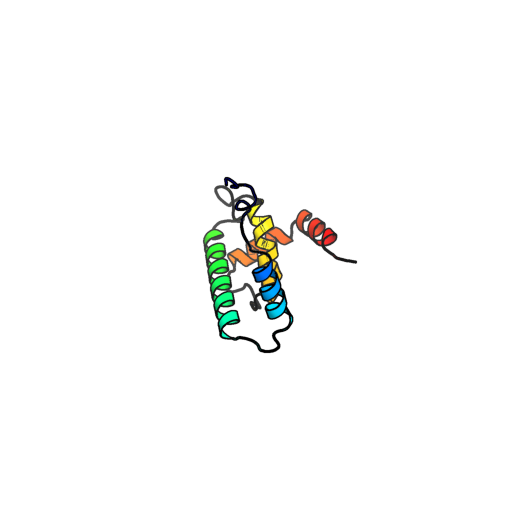 ALA A N 1
ATOM 862 C CA . ALA A 1 103 ? -7.326 5.992 2.512 1.00 85.62 103 ALA A CA 1
ATOM 863 C C . ALA A 1 103 ? -7.399 7.252 1.637 1.00 85.62 103 ALA A C 1
ATOM 865 O O . ALA A 1 103 ? -7.283 8.361 2.161 1.00 85.62 103 ALA A O 1
ATOM 866 N N . VAL A 1 104 ? -7.612 7.095 0.328 1.00 81.19 104 VAL A N 1
ATOM 867 C CA . VAL A 1 104 ? -7.724 8.204 -0.632 1.00 81.19 104 VAL A CA 1
ATOM 868 C C . VAL A 1 104 ? -9.056 8.938 -0.491 1.00 81.19 104 VAL A C 1
ATOM 870 O O . VAL A 1 104 ? -9.055 10.160 -0.567 1.00 81.19 104 VAL A O 1
ATOM 873 N N . ALA A 1 105 ? -10.152 8.237 -0.190 1.00 83.94 105 ALA A N 1
ATOM 874 C CA . ALA A 1 105 ? -11.476 8.832 0.026 1.00 83.94 105 ALA A CA 1
ATOM 875 C C . ALA A 1 105 ? -11.574 9.736 1.275 1.00 83.94 105 ALA A C 1
ATOM 877 O O . ALA A 1 105 ? -12.630 10.291 1.569 1.00 83.94 105 ALA A O 1
ATOM 878 N N . ARG A 1 106 ? -10.495 9.875 2.055 1.00 78.38 106 ARG A N 1
ATOM 879 C CA . ARG A 1 106 ? -10.459 10.768 3.217 1.00 78.38 106 ARG A CA 1
ATOM 880 C C . ARG A 1 106 ? -10.235 12.207 2.755 1.00 78.38 106 ARG A C 1
ATOM 882 O O . ARG A 1 106 ? -9.250 12.497 2.088 1.00 78.38 106 ARG A O 1
ATOM 889 N N . GLU A 1 107 ? -11.045 13.128 3.258 1.00 68.38 107 GLU A N 1
ATOM 890 C CA . GLU A 1 107 ? -10.931 14.577 3.010 1.00 68.38 107 GLU A CA 1
ATOM 891 C C . GLU A 1 107 ? -9.534 15.150 3.359 1.00 68.38 107 GLU A C 1
ATOM 893 O O . GLU A 1 107 ? -8.992 16.024 2.678 1.00 68.38 107 GLU A O 1
ATOM 898 N N . ALA A 1 108 ? -8.877 14.589 4.383 1.00 66.00 108 ALA A N 1
ATOM 899 C CA . ALA A 1 108 ? -7.494 14.924 4.735 1.00 66.00 108 ALA A CA 1
ATOM 900 C C . ALA A 1 108 ? -6.469 14.499 3.660 1.00 66.00 108 ALA A C 1
ATOM 902 O O . ALA A 1 108 ? -5.444 15.158 3.490 1.00 66.00 108 ALA A O 1
ATOM 903 N N . SER A 1 109 ? -6.740 13.417 2.925 1.00 62.28 109 SER A N 1
ATOM 904 C CA . SER A 1 109 ? -5.905 12.952 1.812 1.00 62.28 109 SER A CA 1
ATOM 905 C C . SER A 1 109 ? -6.081 13.836 0.577 1.00 62.28 109 SER A C 1
ATOM 907 O O . SER A 1 109 ? -5.098 14.121 -0.106 1.00 62.28 109 SER A O 1
ATOM 909 N N . GLU A 1 110 ? -7.292 14.339 0.323 1.00 62.34 110 GLU A N 1
ATOM 910 C CA . GLU A 1 110 ? -7.539 15.343 -0.723 1.00 62.34 110 GLU A CA 1
ATOM 911 C C . GLU A 1 110 ? -6.832 16.666 -0.418 1.00 62.34 110 GLU A C 1
ATOM 913 O O . GLU A 1 110 ? -6.192 17.254 -1.289 1.00 62.34 110 GLU A O 1
ATOM 918 N N . SER A 1 111 ? -6.895 17.110 0.839 1.00 63.00 111 SER A N 1
ATOM 919 C CA . SER A 1 111 ? -6.219 18.331 1.286 1.00 63.00 111 SER A CA 1
ATOM 920 C C . SER A 1 111 ? -4.695 18.207 1.175 1.00 63.00 111 SER A C 1
ATOM 922 O O . SER A 1 111 ? -4.041 19.115 0.673 1.00 63.00 111 SER A O 1
ATOM 924 N N . GLY A 1 112 ? -4.123 17.059 1.561 1.00 61.12 112 GLY A N 1
ATOM 925 C CA . GLY A 1 112 ? -2.691 16.788 1.403 1.00 61.12 112 GLY A CA 1
ATOM 926 C C . GLY A 1 112 ? -2.236 16.718 -0.059 1.00 61.12 112 GLY A C 1
ATOM 927 O O . GLY A 1 112 ? -1.151 17.194 -0.384 1.00 61.12 112 GLY A O 1
ATOM 928 N N . ALA A 1 113 ? -3.069 16.183 -0.959 1.00 61.00 113 ALA A N 1
ATOM 929 C CA . ALA A 1 113 ? -2.762 16.134 -2.389 1.00 61.00 113 ALA A CA 1
ATOM 930 C C . ALA A 1 113 ? -2.691 17.532 -3.028 1.00 61.00 113 ALA A C 1
ATOM 932 O O . ALA A 1 113 ? -1.854 17.754 -3.900 1.00 61.00 113 ALA A O 1
ATOM 933 N N . LYS A 1 114 ? -3.519 18.482 -2.569 1.00 63.69 114 LYS A N 1
ATOM 934 C CA . LYS A 1 114 ? -3.535 19.866 -3.074 1.00 63.69 114 LYS A CA 1
ATOM 935 C C . LYS A 1 114 ? -2.272 20.659 -2.727 1.00 63.69 114 LYS A C 1
ATOM 937 O O . LYS A 1 114 ? -1.904 21.542 -3.484 1.00 63.69 114 LYS A O 1
ATOM 942 N N . VAL A 1 115 ? -1.594 20.333 -1.625 1.00 63.72 115 VAL A N 1
ATOM 943 C CA . VAL A 1 115 ? -0.352 21.017 -1.205 1.00 63.72 115 VAL A CA 1
ATOM 944 C C . VAL A 1 115 ? 0.873 20.531 -1.994 1.00 63.72 115 VAL A C 1
ATOM 946 O O . VAL A 1 115 ? 1.870 21.236 -2.081 1.00 63.72 115 VAL A O 1
ATOM 949 N N . GLY A 1 116 ? 0.818 19.322 -2.564 1.00 53.75 116 GLY A N 1
ATOM 950 C CA . GLY A 1 116 ? 1.915 18.732 -3.341 1.00 53.75 116 GLY A CA 1
ATOM 951 C C . GLY A 1 116 ? 1.878 19.026 -4.845 1.00 53.75 116 GLY A C 1
ATOM 952 O O . GLY A 1 116 ? 2.767 18.562 -5.559 1.00 53.75 116 GLY A O 1
ATOM 953 N N . GLY A 1 117 ? 0.860 19.739 -5.335 1.00 41.72 117 GLY A N 1
ATOM 954 C CA . GLY A 1 117 ? 0.842 20.243 -6.704 1.00 41.72 117 GLY A CA 1
ATOM 955 C C . GLY A 1 117 ? 1.853 21.375 -6.824 1.00 41.72 117 GLY A C 1
ATOM 956 O O . GLY A 1 117 ? 1.672 22.404 -6.189 1.00 41.72 117 GLY A O 1
ATOM 957 N N . TYR A 1 118 ? 2.927 21.157 -7.582 1.00 37.47 118 TYR A N 1
ATOM 958 C CA . TYR A 1 118 ? 3.798 22.241 -8.028 1.00 37.47 118 TYR A CA 1
ATOM 959 C C . TYR A 1 118 ? 3.031 23.037 -9.089 1.00 37.47 118 TYR A C 1
ATOM 961 O O . TYR A 1 118 ? 2.634 22.464 -10.108 1.00 37.47 118 TYR A O 1
ATOM 969 N N . ASP A 1 119 ? 2.790 24.311 -8.811 1.00 36.12 119 ASP A N 1
ATOM 970 C CA . ASP A 1 119 ? 2.489 25.360 -9.783 1.00 36.12 119 ASP A CA 1
ATOM 971 C C . ASP A 1 119 ? 3.648 25.582 -10.776 1.00 36.12 119 ASP A C 1
ATOM 973 O O . ASP A 1 119 ? 4.829 25.356 -10.410 1.00 36.12 119 ASP A O 1
#

pLDDT: mean 71.94, std 19.33, range [34.31, 95.06]

Mean predicted aligned error: 14.88 Å

Secondary structure (DSSP, 8-state):
-----S--------HHHHHHHHHHHHH--S--HHHHHHHHHHHHHHHHHHHHHHTT-SSSSSSTT----HHHHHHHHHHHTGGGGT----TT-HHHHHHHHHHHTSHHHHHHHHHT---

Sequence (119 aa):
MQGQSEFFTQRSWPRWLIWLYLHFNRYASEKLPCAQKRYLDETKRLYGALEIRLTGREYLAGTGKGKYSLADIKTFPWVKTHQHACIETLDEWPNLKAGLERAVAREASESGAKVGGYD

Nearest PDB structures (foldseek):
  3fr6-assembly1_B-2  TM=6.998E-01  e=1.566E-01  Plasmodium falciparum
  5aix-assembly2_D  TM=6.813E-01  e=2.252E-01  Homo sapiens
  3niv-assembly1_A  TM=6.862E-01  e=3.655E-01  Legionella pneumophila subsp. pneumophila str. Philadelphia 1
  3niv-assembly1_B  TM=6.759E-01  e=9.625E-01  Legionella pneumophila subsp. pneumophila str. Philadelphia 1
  3niv-assembly2_C  TM=6.794E-01  e=1.023E+00  Legionella pneumophila subsp. pneumophila str. Philadelphia 1

Organism: NCBI:txid2316362

InterPro domains:
  IPR004046 Glutathione S-transferase, C-terminal [PF00043] (36-107)
  IPR010987 Glutathione S-transferase, C-terminal-like [PS50405] (1-119)
  IPR036282 Glutathione S-transferase, C-terminal domain superfamily [SSF47616] (16-108)

Solvent-accessible surface area (backbone atoms only — not comparable to full-atom values): 7341 Å² total; per-residue (Å²): 137,88,81,91,80,90,86,94,79,81,82,78,89,64,69,68,62,55,52,51,50,57,53,51,76,74,68,61,89,66,85,58,65,70,61,54,50,56,53,38,54,50,50,52,52,51,49,51,52,47,23,62,61,23,61,86,30,66,29,82,38,72,71,85,43,31,41,89,44,72,64,43,68,67,45,41,63,62,58,73,47,31,57,84,60,78,37,90,73,56,77,94,31,59,49,41,43,53,34,41,52,60,54,56,72,33,69,69,43,52,55,55,53,64,72,69,58,81,128

Foldseek 3Di:
DDDDDDDPDDDDDDPVVVVVVVVCVPPPPDDPVVVLVVLLVVVVVVLVVVLVCLVQALDNDDPRNHDDDPVLVVPLVVVVVVVVSVDPDCPVRVSNVNSSVVVCPDPVNVVVVVVPDDD